Protein AF-A0A3M2FB01-F1 (afdb_monomer)

Radius of gyration: 30.8 Å; Cα contacts (8 Å, |Δi|>4): 191; chains: 1; bounding box: 62×29×85 Å

Foldseek 3Di:
DDLVVVLVVLVVVLVCVLVPVPDDDPPPQAEADLVNLVVCVVVVHQEDEHEQRHHYDPNNVVNNVVSNHYYHYDDRDDCPDPVVVVVSVVVSVVVVVVVVVVCVVLVVQLPEPDPPADQEAELVNQVVLLVGNQEGEHEVNHDYDPNNVVSSVVSVRYYHYDD

Structure (mmCIF, N/CA/C/O backbone):
data_AF-A0A3M2FB01-F1
#
_entry.id   AF-A0A3M2FB01-F1
#
loop_
_atom_site.group_PDB
_atom_site.id
_atom_site.type_symbol
_atom_site.label_atom_id
_atom_site.label_alt_id
_atom_site.label_comp_id
_atom_site.label_asym_id
_atom_site.label_entity_id
_atom_site.label_seq_id
_atom_site.pdbx_PDB_ins_code
_atom_site.Cartn_x
_atom_site.Cartn_y
_atom_site.Cartn_z
_atom_site.occupancy
_atom_site.B_iso_or_equiv
_atom_site.auth_seq_id
_atom_site.auth_comp_id
_atom_site.auth_asym_id
_atom_site.auth_atom_id
_atom_site.pdbx_PDB_model_num
ATOM 1 N N . MET A 1 1 ? 15.014 -7.768 -12.944 1.00 55.75 1 MET A N 1
ATOM 2 C CA . MET A 1 1 ? 14.226 -7.068 -11.906 1.00 55.75 1 MET A CA 1
ATOM 3 C C . MET A 1 1 ? 13.640 -8.146 -11.024 1.00 55.75 1 MET A C 1
ATOM 5 O O . MET A 1 1 ? 12.982 -9.023 -11.569 1.00 55.75 1 MET A O 1
ATOM 9 N N . ASP A 1 2 ? 13.983 -8.133 -9.742 1.00 74.56 2 ASP A N 1
ATOM 10 C CA . ASP A 1 2 ? 13.754 -9.247 -8.824 1.00 74.56 2 ASP A CA 1
ATOM 11 C C . ASP A 1 2 ? 12.336 -9.193 -8.232 1.00 74.56 2 ASP A C 1
ATOM 13 O O . ASP A 1 2 ? 11.944 -8.185 -7.639 1.00 74.56 2 ASP A O 1
ATOM 17 N N . LEU A 1 3 ? 11.543 -10.243 -8.451 1.00 63.25 3 LEU A N 1
ATOM 18 C CA . LEU A 1 3 ? 10.163 -10.335 -7.963 1.00 63.25 3 LEU A CA 1
ATOM 19 C C . LEU A 1 3 ? 10.116 -10.415 -6.432 1.00 63.25 3 LEU A C 1
ATOM 21 O O . LEU A 1 3 ? 9.154 -9.932 -5.830 1.00 63.25 3 LEU A O 1
ATOM 25 N N . GLU A 1 4 ? 11.175 -10.931 -5.800 1.00 68.75 4 GLU A N 1
ATOM 26 C CA . GLU A 1 4 ? 11.302 -10.938 -4.342 1.00 68.75 4 GLU A CA 1
ATOM 27 C C . GLU A 1 4 ? 11.428 -9.522 -3.776 1.00 68.75 4 GLU A C 1
ATOM 29 O O . GLU A 1 4 ? 10.843 -9.218 -2.737 1.00 68.75 4 GLU A O 1
ATOM 34 N N . LEU A 1 5 ? 12.113 -8.618 -4.486 1.00 69.38 5 LEU A N 1
ATOM 35 C CA . LEU A 1 5 ? 12.246 -7.223 -4.066 1.00 69.38 5 LEU A CA 1
ATOM 36 C C . LEU A 1 5 ? 10.893 -6.502 -4.091 1.00 69.38 5 LEU A C 1
ATOM 38 O O . LEU A 1 5 ? 10.568 -5.772 -3.161 1.00 69.38 5 LEU A O 1
ATOM 42 N N . ILE A 1 6 ? 10.084 -6.732 -5.129 1.00 68.00 6 ILE A N 1
ATOM 43 C CA . ILE A 1 6 ? 8.744 -6.134 -5.243 1.00 68.00 6 ILE A CA 1
ATOM 44 C C . ILE A 1 6 ? 7.841 -6.667 -4.138 1.00 68.00 6 ILE A C 1
ATOM 46 O O . ILE A 1 6 ? 7.179 -5.884 -3.462 1.00 68.00 6 ILE A O 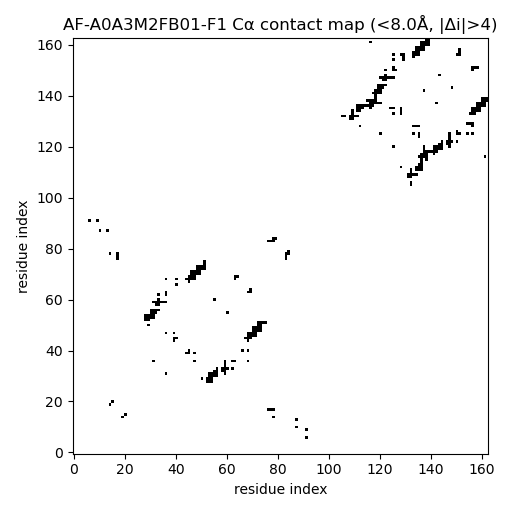1
ATOM 50 N N . ARG A 1 7 ? 7.851 -7.987 -3.920 1.00 69.06 7 ARG A N 1
ATOM 51 C CA . ARG A 1 7 ? 7.093 -8.617 -2.839 1.00 69.06 7 ARG A CA 1
ATOM 52 C C . ARG A 1 7 ? 7.484 -8.035 -1.487 1.00 69.06 7 ARG A C 1
ATOM 54 O O . ARG A 1 7 ? 6.607 -7.635 -0.734 1.00 69.06 7 ARG A O 1
ATOM 61 N N . ARG A 1 8 ? 8.782 -7.899 -1.218 1.00 72.12 8 ARG A N 1
ATOM 62 C CA . ARG A 1 8 ? 9.289 -7.323 0.030 1.00 72.12 8 ARG A CA 1
ATOM 63 C C . ARG A 1 8 ? 8.858 -5.869 0.219 1.00 72.12 8 ARG A C 1
ATOM 65 O O . ARG A 1 8 ? 8.462 -5.508 1.319 1.00 72.12 8 ARG A O 1
ATOM 72 N N . VAL A 1 9 ? 8.892 -5.051 -0.836 1.00 73.12 9 VAL A N 1
ATOM 73 C CA . VAL A 1 9 ? 8.442 -3.648 -0.781 1.00 73.12 9 VAL A CA 1
ATOM 74 C C . VAL A 1 9 ? 6.933 -3.559 -0.549 1.00 73.12 9 VAL A C 1
ATOM 76 O O . VAL A 1 9 ? 6.493 -2.747 0.258 1.00 73.12 9 VAL A O 1
ATOM 79 N N . VAL A 1 10 ? 6.136 -4.405 -1.206 1.00 72.56 10 VAL A N 1
ATOM 80 C CA . VAL A 1 10 ? 4.679 -4.449 -1.003 1.00 72.56 10 VAL A CA 1
ATOM 81 C C . VAL A 1 10 ? 4.342 -4.949 0.401 1.00 72.56 10 VAL A C 1
ATOM 83 O O . VAL A 1 10 ? 3.526 -4.334 1.076 1.00 72.56 10 VAL A O 1
ATOM 86 N N . GLU A 1 11 ? 4.993 -6.007 0.883 1.00 68.50 11 GLU A N 1
ATOM 87 C CA . GLU A 1 11 ? 4.820 -6.506 2.251 1.00 68.50 11 GLU A CA 1
ATOM 88 C C . GLU A 1 11 ? 5.242 -5.460 3.291 1.00 68.50 11 GLU A C 1
ATOM 90 O O . GLU A 1 11 ? 4.544 -5.278 4.288 1.00 68.50 11 GLU A O 1
ATOM 95 N N . GLU A 1 12 ? 6.339 -4.727 3.064 1.00 70.38 12 GLU A N 1
ATOM 96 C CA . GLU A 1 12 ? 6.740 -3.614 3.928 1.00 70.38 12 GLU A CA 1
ATOM 97 C C . GLU A 1 12 ? 5.735 -2.465 3.899 1.00 70.38 12 GLU A C 1
ATOM 99 O O . GLU A 1 12 ? 5.414 -1.936 4.961 1.00 70.38 12 GLU A O 1
ATOM 104 N N . GLU A 1 13 ? 5.207 -2.090 2.734 1.00 64.38 13 GLU A N 1
ATOM 105 C CA . GLU A 1 13 ? 4.223 -1.010 2.627 1.00 64.38 13 GLU A CA 1
ATOM 106 C C . GLU A 1 13 ? 2.851 -1.404 3.173 1.00 64.38 13 GLU A C 1
ATOM 108 O O . GLU A 1 13 ? 2.205 -0.600 3.838 1.00 64.38 13 GLU A O 1
ATOM 113 N N . VAL A 1 14 ? 2.423 -2.656 3.017 1.00 67.94 14 VAL A N 1
ATOM 114 C CA . VAL A 1 14 ? 1.215 -3.165 3.680 1.00 67.94 14 VAL A CA 1
ATOM 115 C C . VAL A 1 14 ? 1.442 -3.243 5.184 1.00 67.94 14 VAL A C 1
ATOM 117 O O . VAL A 1 14 ? 0.598 -2.792 5.956 1.00 67.94 14 VAL A O 1
ATOM 120 N N . ARG A 1 15 ? 2.603 -3.730 5.638 1.00 65.00 15 ARG A N 1
ATOM 121 C CA . ARG A 1 15 ? 2.950 -3.722 7.062 1.00 65.00 15 ARG A CA 1
ATOM 122 C C . ARG A 1 15 ? 2.970 -2.292 7.595 1.00 65.00 15 ARG A C 1
ATOM 124 O O . ARG A 1 15 ? 2.440 -2.075 8.679 1.00 65.00 15 ARG A O 1
ATOM 131 N N . ARG A 1 16 ? 3.482 -1.314 6.842 1.00 59.47 16 ARG A N 1
ATOM 132 C CA . ARG A 1 16 ? 3.387 0.121 7.155 1.00 59.47 16 ARG A CA 1
ATOM 133 C C . ARG A 1 16 ? 1.965 0.656 7.067 1.00 59.47 16 ARG A C 1
ATOM 135 O O . ARG A 1 16 ? 1.638 1.516 7.858 1.00 59.47 16 ARG A O 1
ATOM 142 N N . ALA A 1 17 ? 1.084 0.179 6.205 1.00 60.16 17 ALA A N 1
ATOM 143 C CA . ALA A 1 17 ? -0.306 0.631 6.185 1.00 60.16 17 ALA A CA 1
ATOM 144 C C . ALA A 1 17 ? -1.085 0.090 7.400 1.00 60.16 17 ALA A C 1
ATOM 146 O O . ALA A 1 17 ? -1.801 0.836 8.071 1.00 60.16 17 ALA A O 1
ATOM 147 N N . VAL A 1 18 ? -0.870 -1.186 7.735 1.00 60.81 18 VAL A N 1
ATOM 148 C CA . VAL A 1 18 ? -1.471 -1.883 8.883 1.00 60.81 18 VAL A CA 1
ATOM 149 C C . VAL A 1 18 ? -0.927 -1.338 10.211 1.00 60.81 18 VAL A C 1
ATOM 151 O O . VAL A 1 18 ? -1.694 -1.048 11.126 1.00 60.81 18 VAL A O 1
ATOM 154 N N . HIS A 1 19 ? 0.389 -1.129 10.323 1.00 54.81 19 HIS A N 1
ATOM 155 C CA . HIS A 1 19 ? 1.046 -0.667 11.558 1.00 54.81 19 HIS A CA 1
ATOM 156 C C . HIS A 1 19 ? 1.258 0.852 11.613 1.00 54.81 19 HIS A C 1
ATOM 158 O O . HIS A 1 19 ? 1.517 1.425 12.674 1.00 54.81 19 HIS A O 1
ATOM 164 N N . GLY A 1 20 ? 1.161 1.520 10.471 1.00 45.59 20 GLY A N 1
ATOM 165 C CA . GLY A 1 20 ? 1.562 2.904 10.244 1.00 45.59 20 GLY A CA 1
ATOM 166 C C . GLY A 1 20 ? 0.433 3.767 9.686 1.00 45.59 20 GLY A C 1
ATOM 167 O O . GLY A 1 20 ? 0.677 4.683 8.905 1.00 45.59 20 GLY A O 1
ATOM 168 N N . ARG A 1 21 ? -0.726 3.735 10.360 1.00 48.59 21 ARG A N 1
ATOM 169 C CA . ARG A 1 21 ? -1.387 5.005 10.751 1.00 48.59 21 ARG A CA 1
ATOM 170 C C . ARG A 1 21 ? -0.500 5.818 11.727 1.00 48.59 21 ARG A C 1
ATOM 172 O O . ARG A 1 21 ? -0.957 6.318 12.752 1.00 48.59 21 ARG A O 1
ATOM 179 N N . ARG A 1 22 ? 0.798 5.909 11.439 1.00 48.00 22 ARG A N 1
ATOM 180 C CA . ARG A 1 22 ? 1.859 6.585 12.180 1.00 48.00 22 ARG A CA 1
ATOM 181 C C . ARG A 1 22 ? 2.784 7.248 11.165 1.00 48.00 22 ARG A C 1
ATOM 183 O O . ARG A 1 22 ? 3.927 6.842 11.062 1.00 48.00 22 ARG A O 1
ATOM 190 N N . THR A 1 23 ? 2.281 8.245 10.442 1.00 47.31 23 THR A N 1
ATOM 191 C CA . THR A 1 23 ? 3.037 9.428 9.984 1.00 47.31 23 THR A CA 1
ATOM 192 C C . THR A 1 23 ? 2.140 10.291 9.097 1.00 47.31 23 THR A C 1
ATOM 194 O O . THR A 1 23 ? 1.532 9.814 8.149 1.00 47.31 23 THR A O 1
ATOM 197 N N . GLY A 1 24 ? 2.022 11.581 9.429 1.00 38.78 24 GLY A N 1
ATOM 198 C CA . GLY A 1 24 ? 1.528 12.610 8.501 1.00 38.78 24 GLY A CA 1
ATOM 199 C C . GLY A 1 24 ? 0.419 13.531 9.012 1.00 38.78 24 GLY A C 1
ATOM 200 O O . GLY A 1 24 ? 0.355 14.686 8.607 1.00 38.78 24 GLY A O 1
ATOM 201 N N . ARG A 1 25 ? -0.419 13.099 9.957 1.00 39.56 25 ARG A N 1
ATOM 202 C CA . ARG A 1 25 ? -1.330 13.995 10.689 1.00 39.56 25 ARG A CA 1
ATOM 203 C C . ARG A 1 25 ? -1.276 13.626 12.163 1.00 39.56 25 ARG A C 1
ATOM 205 O O . ARG A 1 25 ? -1.289 12.442 12.489 1.00 39.56 25 ARG A O 1
ATOM 212 N N . ARG A 1 26 ? -1.250 14.617 13.064 1.00 44.06 26 ARG A N 1
ATOM 213 C CA . ARG A 1 26 ? -1.682 14.438 14.462 1.00 44.06 26 ARG A CA 1
ATOM 214 C C . ARG A 1 26 ? -3.154 14.008 14.418 1.00 44.06 26 ARG A C 1
ATOM 216 O O . ARG A 1 26 ? -4.050 14.815 14.639 1.00 44.06 26 ARG A O 1
ATOM 223 N N . ILE A 1 27 ? -3.426 12.754 14.062 1.00 47.59 27 ILE A N 1
ATOM 224 C CA . ILE A 1 27 ? -4.727 12.144 14.283 1.00 47.59 27 ILE A CA 1
ATOM 225 C C . ILE A 1 27 ? -4.785 12.062 15.797 1.00 47.59 27 ILE A C 1
ATOM 227 O O . ILE A 1 27 ? -4.079 11.254 16.404 1.00 47.59 27 ILE A O 1
ATOM 231 N N . LYS A 1 28 ? -5.520 12.993 16.417 1.00 55.06 28 LYS A N 1
ATOM 232 C CA . LYS A 1 28 ? -5.844 12.907 17.838 1.00 55.06 28 LYS A CA 1
ATOM 233 C C . LYS A 1 28 ? -6.344 11.482 18.039 1.00 55.06 28 LYS A C 1
ATOM 235 O O . LYS A 1 28 ? -7.338 11.107 17.420 1.00 55.06 28 LYS A O 1
ATOM 240 N N . ARG A 1 29 ? -5.604 10.665 18.800 1.00 60.53 29 ARG A N 1
ATOM 241 C CA . ARG A 1 29 ? -6.088 9.336 19.178 1.00 60.53 29 ARG A CA 1
ATOM 242 C C . ARG A 1 29 ? -7.493 9.555 19.736 1.00 60.53 29 ARG A C 1
ATOM 244 O O . ARG A 1 29 ? -7.616 10.403 20.620 1.00 60.53 29 ARG A O 1
ATOM 251 N N . PRO A 1 30 ? -8.534 8.908 19.194 1.00 71.31 30 PRO A N 1
ATOM 252 C CA . PRO A 1 30 ? -9.875 9.092 19.719 1.00 71.31 30 PRO A CA 1
ATOM 253 C C . PRO A 1 30 ? -9.844 8.715 21.201 1.00 71.31 30 PRO A C 1
ATOM 255 O O . PRO A 1 30 ? -9.380 7.634 21.561 1.00 71.31 30 PRO A O 1
ATOM 258 N N . VAL A 1 31 ? -10.224 9.654 22.065 1.00 80.25 31 VAL A N 1
ATOM 259 C CA . VAL A 1 31 ? -10.235 9.448 23.514 1.00 80.25 31 VAL A CA 1
ATOM 260 C C . VAL A 1 31 ? -11.672 9.209 23.923 1.00 80.25 31 VAL A C 1
ATOM 262 O O . VAL A 1 31 ? -12.523 10.068 23.714 1.00 80.25 31 VAL A O 1
ATOM 265 N N . VAL A 1 32 ? -11.932 8.051 24.516 1.00 83.44 32 VAL A N 1
ATOM 266 C CA . VAL A 1 32 ? -13.224 7.741 25.119 1.00 83.44 32 VAL A CA 1
ATOM 267 C C . VAL A 1 32 ? -13.221 8.330 26.520 1.00 83.44 32 VAL A C 1
ATOM 269 O O . VAL A 1 32 ? -12.531 7.829 27.412 1.00 83.44 32 VAL A O 1
ATOM 272 N N . SER A 1 33 ? -13.943 9.438 26.679 1.00 85.75 33 SER A N 1
ATOM 273 C CA . SER A 1 33 ? -14.095 10.155 27.943 1.00 85.75 33 SER A CA 1
ATOM 274 C C . SER A 1 33 ? -15.327 9.685 28.718 1.00 85.75 33 SER A C 1
ATOM 276 O O . SER A 1 33 ? -16.202 8.989 28.203 1.00 85.75 33 SER A O 1
ATOM 278 N N . GLU A 1 34 ? -15.408 10.091 29.981 1.00 87.19 34 GLU A N 1
ATOM 279 C CA . GLU A 1 34 ? -16.556 9.818 30.842 1.00 87.19 34 GLU A CA 1
ATOM 280 C C . GLU A 1 34 ? -17.869 10.384 30.267 1.00 87.19 34 GLU A C 1
ATOM 282 O O . GLU A 1 34 ? -18.912 9.729 30.297 1.00 87.19 34 GLU A O 1
ATOM 287 N N . GLU A 1 35 ? -17.811 11.577 29.673 1.00 84.38 35 GLU A N 1
ATOM 288 C CA . GLU A 1 35 ? -18.964 12.225 29.043 1.00 84.38 35 GLU A CA 1
ATOM 289 C C . GLU A 1 35 ? -19.540 11.391 27.898 1.00 84.38 35 GLU A C 1
ATOM 291 O O . GLU A 1 35 ? -20.760 11.317 27.744 1.00 84.38 35 GLU A O 1
ATOM 296 N N . MET A 1 36 ? -18.685 10.703 27.134 1.00 82.44 36 MET A N 1
ATOM 297 C CA . MET A 1 36 ? -19.129 9.808 26.064 1.00 82.44 36 MET A CA 1
ATOM 298 C C . MET A 1 36 ? -19.903 8.605 26.612 1.00 82.44 36 MET A C 1
ATOM 300 O O . MET A 1 36 ? -20.893 8.191 26.010 1.00 82.44 36 MET A O 1
ATOM 304 N N . VAL A 1 37 ? -19.512 8.082 27.778 1.00 83.88 37 VAL A N 1
ATOM 305 C CA . VAL A 1 37 ? -20.233 6.992 28.457 1.00 83.88 37 VAL A CA 1
ATOM 306 C C . VAL A 1 37 ? -21.596 7.477 28.960 1.00 83.88 37 VAL A C 1
ATOM 308 O O . VAL A 1 37 ? -22.609 6.801 28.773 1.00 83.88 37 VAL A O 1
ATOM 311 N N . ASN A 1 38 ? -21.658 8.688 29.517 1.00 84.25 38 ASN A N 1
ATOM 312 C CA . ASN A 1 38 ? -22.919 9.302 29.939 1.00 84.25 38 ASN A CA 1
ATOM 313 C C . ASN A 1 38 ? -23.848 9.585 28.748 1.00 84.25 38 ASN A C 1
ATOM 315 O O . ASN A 1 38 ? -25.056 9.350 28.826 1.00 84.25 38 ASN A O 1
ATOM 319 N N . ALA A 1 39 ? -23.297 10.044 27.623 1.00 83.94 39 ALA A N 1
ATOM 320 C CA . ALA A 1 39 ? -24.046 10.240 26.387 1.00 83.94 39 ALA A CA 1
ATOM 321 C C . ALA A 1 39 ? -24.582 8.911 25.826 1.00 83.94 39 ALA A C 1
ATOM 323 O O . ALA A 1 39 ? -25.745 8.845 25.422 1.00 83.94 39 ALA A O 1
ATOM 324 N N . ALA A 1 40 ? -23.784 7.840 25.861 1.00 82.81 40 ALA A N 1
ATOM 325 C CA . ALA A 1 40 ? -24.216 6.499 25.469 1.00 82.81 40 ALA A CA 1
ATOM 326 C C . ALA A 1 40 ? -25.359 5.985 26.360 1.00 82.81 40 ALA A C 1
ATOM 328 O O . ALA A 1 40 ? -26.360 5.476 25.853 1.00 82.81 40 ALA A O 1
ATOM 329 N N . ARG A 1 41 ? -25.278 6.220 27.678 1.00 85.25 41 ARG A N 1
ATOM 330 C CA . ARG A 1 41 ? -26.353 5.882 28.620 1.00 85.25 41 ARG A CA 1
ATOM 331 C C . ARG A 1 41 ? -27.648 6.634 28.319 1.00 85.25 41 ARG A C 1
ATOM 333 O O . ARG A 1 41 ? -28.710 6.018 28.313 1.00 85.25 41 ARG A O 1
ATOM 340 N N . ARG A 1 42 ? -27.574 7.940 28.027 1.00 85.50 42 ARG A N 1
ATOM 341 C CA . ARG A 1 42 ? -28.745 8.745 27.615 1.00 85.50 42 ARG A CA 1
ATOM 342 C C . ARG A 1 42 ? -29.397 8.197 26.346 1.00 85.50 42 ARG A C 1
ATOM 344 O O . ARG A 1 42 ? -30.616 8.209 26.232 1.00 85.50 42 ARG A O 1
ATOM 351 N N . ARG A 1 43 ? -28.589 7.663 25.427 1.00 84.19 43 ARG A N 1
ATOM 352 C CA . ARG A 1 43 ? -29.042 6.995 24.197 1.00 84.19 43 ARG A CA 1
ATOM 353 C C . ARG A 1 43 ? -29.496 5.544 24.411 1.00 84.19 43 ARG A C 1
ATOM 355 O O . ARG A 1 43 ? -29.817 4.877 23.436 1.00 84.19 43 ARG A O 1
ATOM 362 N N . LYS A 1 44 ? -29.528 5.053 25.659 1.00 84.94 44 LYS A N 1
ATOM 363 C CA . LYS A 1 44 ? -29.839 3.659 26.027 1.00 84.94 44 LYS A CA 1
ATOM 364 C C . LYS A 1 44 ? -28.944 2.624 25.325 1.00 84.94 44 LYS A C 1
ATOM 366 O O . LYS A 1 44 ? -29.345 1.477 25.152 1.00 84.94 44 LYS A O 1
ATOM 371 N N . ALA A 1 45 ? -27.728 3.010 24.943 1.00 81.31 45 ALA A N 1
ATOM 372 C CA . ALA A 1 45 ? -26.765 2.092 24.354 1.00 81.31 45 ALA A CA 1
ATOM 373 C C . ALA A 1 45 ? -26.123 1.232 25.453 1.00 81.31 45 ALA A C 1
ATOM 375 O O . ALA A 1 45 ? -25.579 1.758 26.425 1.00 81.31 45 ALA A O 1
ATOM 376 N N . ALA A 1 46 ? -26.180 -0.089 25.287 1.00 80.69 46 ALA A N 1
ATOM 377 C CA . ALA A 1 46 ? -25.493 -1.048 26.157 1.00 80.69 46 ALA A CA 1
ATOM 378 C C . ALA A 1 46 ? -24.033 -1.289 25.728 1.00 80.69 46 ALA A C 1
ATOM 380 O O . ALA A 1 46 ? -23.217 -1.758 26.522 1.00 80.69 46 ALA A O 1
ATOM 381 N N . VAL A 1 47 ? -23.699 -0.955 24.477 1.00 85.12 47 VAL A N 1
ATOM 382 C CA . VAL A 1 47 ? -22.378 -1.161 23.878 1.00 85.12 47 VAL A CA 1
ATOM 383 C C . VAL A 1 47 ? -21.914 0.129 23.213 1.00 85.12 47 VAL A C 1
ATOM 385 O O . VAL A 1 47 ? -22.675 0.764 22.485 1.00 85.12 47 VAL A O 1
ATOM 388 N N . ILE A 1 48 ? -20.665 0.514 23.470 1.00 81.62 48 ILE A N 1
ATOM 389 C CA . ILE A 1 48 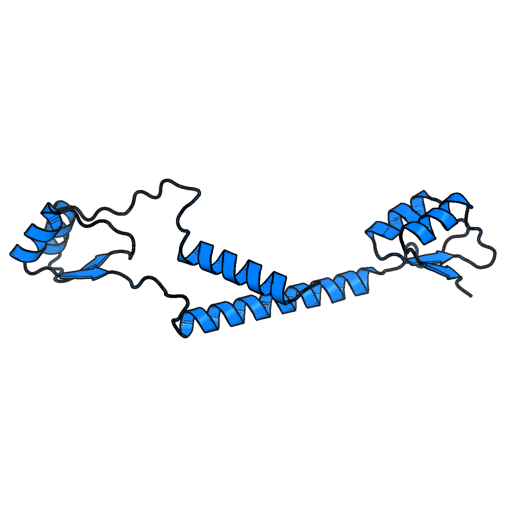? -19.982 1.605 22.772 1.00 81.62 48 ILE A CA 1
ATOM 390 C C . ILE A 1 48 ? -18.963 0.974 21.828 1.00 81.62 48 ILE A C 1
ATOM 392 O O . ILE A 1 48 ? -18.026 0.309 22.278 1.00 81.62 48 ILE A O 1
ATOM 396 N N . GLU A 1 49 ? -19.159 1.185 20.530 1.00 81.12 49 GLU A N 1
ATOM 397 C CA . GLU A 1 49 ? -18.210 0.788 19.493 1.00 81.12 49 GLU A CA 1
ATOM 398 C C . GLU A 1 49 ? -17.079 1.809 19.407 1.00 81.12 49 GLU A C 1
ATOM 400 O O . GLU A 1 49 ? -17.301 3.023 19.396 1.00 81.12 49 GLU A O 1
ATOM 405 N N . ILE A 1 50 ? -15.848 1.311 19.439 1.00 82.44 50 ILE A N 1
ATOM 406 C CA . ILE A 1 50 ? -14.647 2.118 19.585 1.00 82.44 50 ILE A CA 1
ATOM 407 C C . ILE A 1 50 ? -13.642 1.687 18.514 1.00 82.44 50 ILE A C 1
ATOM 409 O O . ILE A 1 50 ? -13.406 0.489 18.351 1.00 82.44 50 ILE A O 1
ATOM 413 N N . PRO A 1 51 ? -12.989 2.630 17.817 1.00 74.88 51 PRO A N 1
ATOM 414 C CA . PRO A 1 51 ? -11.959 2.273 16.857 1.00 74.88 51 PRO A CA 1
ATOM 415 C C . PRO A 1 51 ? -10.771 1.613 17.564 1.00 74.88 51 PRO A C 1
ATOM 417 O O . PRO A 1 51 ? -10.420 1.963 18.694 1.00 74.88 51 PRO A O 1
ATOM 420 N N . ALA A 1 52 ? -10.104 0.697 16.867 1.00 70.38 52 ALA A N 1
ATOM 421 C CA . ALA A 1 52 ? -9.054 -0.161 17.421 1.00 70.38 52 ALA A CA 1
ATOM 422 C C . ALA A 1 52 ? -7.887 0.586 18.109 1.00 70.38 52 ALA A C 1
ATOM 424 O O . ALA A 1 52 ? -7.150 0.030 18.919 1.00 70.38 52 ALA A O 1
ATOM 425 N N . ASN A 1 53 ? -7.693 1.865 17.780 1.00 74.31 53 ASN A N 1
ATOM 426 C CA . ASN A 1 53 ? -6.616 2.715 18.283 1.00 74.31 53 ASN A CA 1
ATOM 427 C C . ASN A 1 53 ? -7.053 3.738 19.351 1.00 74.31 53 ASN A C 1
ATOM 429 O O . ASN A 1 53 ? -6.268 4.641 19.670 1.00 74.31 53 ASN A O 1
ATOM 433 N N . ALA A 1 54 ? -8.282 3.654 19.864 1.00 79.25 54 ALA A N 1
ATOM 434 C CA . ALA A 1 54 ? -8.781 4.612 20.842 1.00 79.25 54 ALA A CA 1
ATOM 435 C C . ALA A 1 54 ? -8.192 4.398 22.240 1.00 79.25 54 ALA A C 1
ATOM 437 O O . ALA A 1 54 ? -7.942 3.275 22.677 1.00 79.25 54 ALA A O 1
ATOM 438 N N . LEU A 1 55 ? -8.036 5.497 22.976 1.00 80.81 55 LEU A N 1
ATOM 439 C CA . LEU A 1 55 ? -7.643 5.468 24.379 1.00 80.81 55 LEU A CA 1
ATOM 440 C C . LEU A 1 55 ? -8.883 5.597 25.261 1.00 80.81 55 LEU A C 1
ATOM 442 O O . LEU A 1 55 ? -9.615 6.577 25.167 1.00 80.81 55 LEU A O 1
ATOM 446 N N . ILE A 1 56 ? -9.101 4.624 26.140 1.00 85.06 56 ILE A N 1
ATOM 447 C CA . ILE A 1 56 ? -10.176 4.673 27.135 1.00 85.06 56 ILE A CA 1
ATOM 448 C C . ILE A 1 56 ? -9.602 5.288 28.409 1.00 85.06 56 ILE A C 1
ATOM 450 O O . ILE A 1 56 ? -8.641 4.751 28.963 1.00 85.06 56 ILE A O 1
ATOM 454 N N . THR A 1 57 ? -10.158 6.411 28.871 1.00 87.31 57 THR A N 1
ATOM 455 C CA . THR A 1 57 ? -9.689 7.025 30.121 1.00 87.31 57 THR A CA 1
ATOM 456 C C . THR A 1 57 ? -10.084 6.170 31.335 1.00 87.31 57 THR A C 1
ATOM 458 O O . THR A 1 57 ? -11.101 5.470 31.289 1.00 87.31 57 THR A O 1
ATOM 461 N N . PRO A 1 58 ? -9.330 6.226 32.452 1.00 87.94 58 PRO A N 1
ATOM 462 C CA . PRO A 1 58 ? -9.695 5.510 33.677 1.00 87.94 58 PRO A CA 1
ATOM 463 C C . PRO A 1 58 ? -11.109 5.856 34.172 1.00 87.94 58 PRO A C 1
ATOM 465 O O . PRO A 1 58 ? -11.884 4.959 34.491 1.00 87.94 58 PRO A O 1
ATOM 468 N N . ALA A 1 59 ? -11.483 7.140 34.129 1.00 84.75 59 ALA A N 1
ATOM 469 C CA . ALA A 1 59 ? -12.817 7.608 34.513 1.00 84.75 59 ALA A CA 1
ATOM 470 C C . ALA A 1 59 ? -13.934 7.014 33.633 1.00 84.75 59 ALA A C 1
ATOM 472 O O . ALA A 1 59 ? -14.967 6.580 34.144 1.00 84.75 59 ALA A O 1
ATOM 473 N N . ALA A 1 60 ? -13.716 6.926 32.315 1.00 86.31 60 ALA A N 1
ATOM 474 C CA . ALA A 1 60 ? -14.664 6.289 31.404 1.00 86.31 60 ALA A CA 1
ATOM 475 C C . ALA A 1 60 ? -14.825 4.790 31.699 1.00 86.31 60 ALA A C 1
ATOM 477 O O . ALA A 1 60 ? -15.938 4.269 31.650 1.00 86.31 60 ALA A O 1
ATOM 478 N N . ARG A 1 61 ? -13.727 4.100 32.036 1.00 86.62 61 ARG A N 1
ATOM 479 C CA . ARG A 1 61 ? -13.737 2.668 32.365 1.00 86.62 61 ARG A CA 1
ATOM 480 C C . ARG A 1 61 ? -14.529 2.377 33.639 1.00 86.62 61 ARG A C 1
ATOM 482 O O . ARG A 1 61 ? -15.387 1.497 33.621 1.00 86.62 61 ARG A O 1
ATOM 489 N N . GLU A 1 62 ? -14.276 3.130 34.704 1.00 87.19 62 GLU A N 1
ATOM 490 C CA . GLU A 1 62 ? -15.008 3.000 35.969 1.00 87.19 62 GLU A CA 1
ATOM 491 C C . GLU A 1 62 ? -16.500 3.292 35.776 1.00 87.19 62 GLU A C 1
ATOM 493 O O . GLU A 1 62 ? -17.354 2.504 36.179 1.00 87.19 62 GLU A O 1
ATOM 498 N N . ARG A 1 63 ? -16.842 4.373 35.061 1.00 85.62 63 ARG A N 1
ATOM 499 C CA . ARG A 1 63 ? -18.246 4.732 34.822 1.00 85.62 63 ARG A CA 1
ATOM 500 C C . A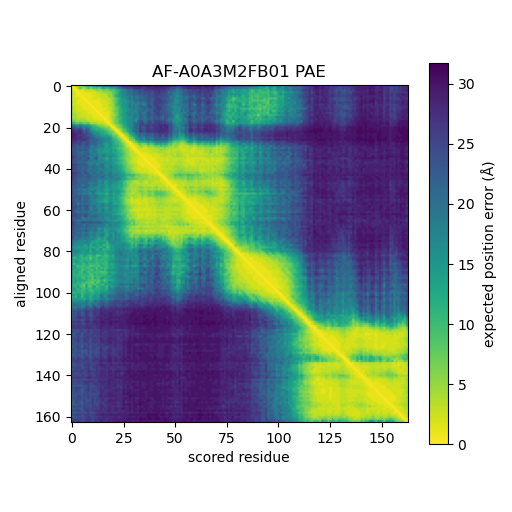RG A 1 63 ? -18.981 3.706 33.960 1.00 85.62 63 ARG A C 1
ATOM 502 O O . ARG A 1 63 ? -20.132 3.386 34.251 1.00 85.62 63 ARG A O 1
ATOM 509 N N . ALA A 1 64 ? -18.334 3.166 32.931 1.00 86.94 64 ALA A N 1
ATOM 510 C CA . ALA A 1 64 ? -18.917 2.117 32.099 1.00 86.94 64 ALA A CA 1
ATOM 511 C C . ALA A 1 64 ? -19.209 0.848 32.914 1.00 86.94 64 ALA A C 1
ATOM 513 O O . ALA A 1 64 ? -20.291 0.278 32.776 1.00 86.94 64 ALA A O 1
ATOM 514 N N . LYS A 1 65 ? -18.308 0.474 33.836 1.00 88.69 65 LYS A N 1
ATOM 515 C CA . LYS A 1 65 ? -18.506 -0.643 34.769 1.00 88.69 65 LYS A CA 1
ATOM 516 C C . LYS A 1 65 ? -19.718 -0.419 35.678 1.00 88.69 65 LYS A C 1
ATOM 518 O O . LYS A 1 65 ? -20.560 -1.304 35.781 1.00 88.69 65 LYS A O 1
ATOM 523 N N . THR A 1 66 ? -19.852 0.769 36.271 1.00 88.69 66 THR A N 1
ATOM 524 C CA . THR A 1 66 ? -21.002 1.122 37.127 1.00 88.69 66 THR A CA 1
ATOM 525 C C . THR A 1 66 ? -22.328 1.124 36.364 1.00 88.69 66 THR A C 1
ATOM 527 O O . THR A 1 66 ? -23.362 0.760 36.914 1.00 88.69 66 THR A O 1
ATOM 530 N N . LEU A 1 67 ? -22.314 1.534 35.094 1.00 85.62 67 LEU A N 1
ATOM 531 C CA . LEU A 1 67 ? -23.515 1.648 34.260 1.00 85.62 67 LEU A CA 1
ATOM 532 C C . LEU A 1 67 ? -23.843 0.374 33.461 1.00 85.62 67 LEU A C 1
ATOM 534 O O . LEU A 1 67 ? -24.845 0.365 32.742 1.00 85.62 67 LEU A O 1
ATOM 538 N N . GLY A 1 68 ? -23.022 -0.677 33.572 1.00 85.56 68 GLY A N 1
ATOM 539 C CA . GLY A 1 68 ? -23.183 -1.929 32.828 1.00 85.56 68 GLY A CA 1
ATOM 540 C C . GLY A 1 68 ? -22.981 -1.783 31.315 1.00 85.56 68 GLY A C 1
ATOM 541 O O . GLY A 1 68 ? -23.577 -2.529 30.543 1.00 85.56 68 GLY A O 1
ATOM 542 N N . ILE A 1 69 ? -22.187 -0.802 30.879 1.00 86.56 69 ILE A N 1
ATOM 543 C CA . ILE A 1 69 ? -21.923 -0.521 29.462 1.00 86.56 69 ILE A CA 1
ATOM 544 C C . ILE A 1 69 ? -20.622 -1.207 29.051 1.00 86.56 69 ILE A C 1
ATOM 546 O O . ILE A 1 69 ? -19.591 -1.050 29.704 1.00 86.56 69 ILE A O 1
ATOM 550 N N . SER A 1 70 ? -20.661 -1.949 27.946 1.00 84.69 70 SER A N 1
ATOM 551 C CA . SER A 1 70 ? -19.498 -2.657 27.405 1.00 84.69 70 SER A CA 1
ATOM 552 C C . SER A 1 70 ? -18.837 -1.885 26.262 1.00 84.69 70 SER A C 1
ATOM 554 O O . SER A 1 70 ? -19.488 -1.157 25.515 1.00 84.69 70 SER A O 1
ATOM 556 N N . PHE A 1 71 ? -17.530 -2.070 26.099 1.00 84.44 71 PHE A N 1
ATOM 557 C CA . PHE A 1 71 ? -16.745 -1.488 25.014 1.00 84.44 71 PHE A CA 1
ATOM 558 C C . PHE A 1 71 ? -16.458 -2.555 23.957 1.00 84.44 71 PHE A C 1
ATOM 560 O O . PHE A 1 71 ? -15.820 -3.559 24.268 1.00 84.44 71 PHE A O 1
ATOM 567 N N . ARG A 1 72 ? -16.895 -2.341 22.712 1.00 81.94 72 ARG A N 1
ATOM 568 C CA . ARG A 1 72 ? -16.538 -3.197 21.574 1.00 81.94 72 A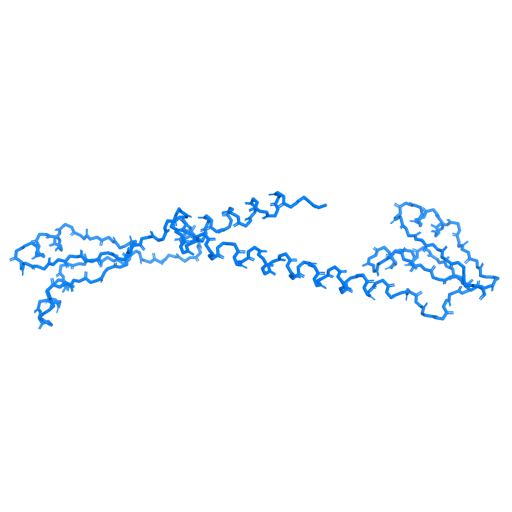RG A CA 1
ATOM 569 C C . ARG A 1 72 ? -15.502 -2.462 20.734 1.00 81.94 72 ARG A C 1
ATOM 571 O O . ARG A 1 72 ? -15.816 -1.444 20.128 1.00 81.94 72 ARG A O 1
ATOM 578 N N . GLN A 1 73 ? -14.265 -2.949 20.741 1.00 78.88 73 GLN A N 1
ATOM 579 C CA . GLN A 1 73 ? -13.219 -2.399 19.883 1.00 78.88 73 GLN A CA 1
ATOM 580 C C . GLN A 1 73 ? -13.270 -3.067 18.514 1.00 78.88 73 GLN A C 1
ATOM 582 O O . GLN A 1 73 ? -13.387 -4.290 18.435 1.00 78.88 73 GLN A O 1
ATOM 587 N N . GLU A 1 74 ? -13.173 -2.269 17.453 1.00 74.50 74 GLU A N 1
ATOM 588 C CA . GLU A 1 74 ? -12.924 -2.798 16.115 1.00 74.50 74 GLU A CA 1
ATOM 589 C C . GLU A 1 74 ? -11.635 -3.637 16.136 1.00 74.50 74 GLU A C 1
ATOM 591 O O . GLU A 1 74 ? -10.638 -3.209 16.732 1.00 74.50 74 GLU A O 1
ATOM 596 N N . PRO A 1 75 ? -11.626 -4.828 15.519 1.00 64.69 75 PRO A N 1
ATOM 597 C CA . PRO A 1 75 ? -10.410 -5.615 15.407 1.00 64.69 75 PRO A CA 1
ATOM 598 C C . PRO A 1 75 ? -9.383 -4.856 14.557 1.00 64.69 75 PRO A C 1
ATOM 600 O O . PRO A 1 75 ? -9.700 -4.322 13.495 1.00 64.69 75 PRO A O 1
ATOM 603 N N . VAL A 1 76 ? -8.131 -4.802 15.024 1.00 64.25 76 VAL A N 1
ATOM 604 C CA . VAL A 1 76 ? -7.017 -4.416 14.149 1.00 64.25 76 VAL A CA 1
ATOM 605 C C . VAL A 1 76 ? -6.836 -5.567 13.160 1.00 64.25 76 VAL A C 1
ATOM 607 O O . VAL A 1 76 ? -6.572 -6.674 13.637 1.00 64.25 76 VAL A O 1
ATOM 610 N N . PRO A 1 77 ? -6.948 -5.343 11.839 1.00 60.62 77 PRO A N 1
ATOM 611 C CA . PRO A 1 77 ? -6.690 -6.396 10.867 1.00 60.62 77 PRO A CA 1
ATOM 612 C C . PRO A 1 77 ? -5.253 -6.879 11.051 1.00 60.62 77 PRO A C 1
ATOM 614 O O . PRO A 1 77 ? -4.303 -6.088 10.996 1.00 60.62 77 PRO A O 1
ATOM 617 N N . ARG A 1 78 ? -5.088 -8.169 11.338 1.00 62.16 78 ARG A N 1
ATOM 618 C CA . ARG A 1 78 ? -3.780 -8.806 11.432 1.00 62.16 78 ARG A CA 1
ATOM 619 C C . ARG A 1 78 ? -3.406 -9.303 10.047 1.00 62.16 78 ARG A C 1
ATOM 621 O O . ARG A 1 78 ? -4.241 -9.754 9.271 1.00 62.16 78 ARG A O 1
ATOM 628 N N . ILE A 1 79 ? -2.116 -9.232 9.740 1.00 60.47 79 ILE A N 1
ATOM 629 C CA . ILE A 1 79 ? -1.576 -9.705 8.455 1.00 60.47 79 ILE A CA 1
ATOM 630 C C . ILE A 1 79 ? -1.814 -11.219 8.279 1.00 60.47 79 ILE A C 1
ATOM 632 O O . ILE A 1 79 ? -1.867 -11.711 7.160 1.00 60.47 79 ILE A O 1
ATOM 636 N N . GLU A 1 80 ? -1.988 -11.941 9.386 1.00 63.91 80 GLU A N 1
ATOM 637 C CA . GLU A 1 80 ? -2.253 -13.383 9.434 1.00 63.91 80 GLU A CA 1
ATOM 638 C C . GLU A 1 80 ? -3.719 -13.751 9.148 1.00 63.91 80 GLU A C 1
ATOM 640 O O . GLU A 1 80 ? -4.012 -14.927 8.932 1.00 63.91 80 GLU A O 1
ATOM 645 N N . ASP A 1 81 ? -4.635 -12.777 9.131 1.00 71.44 81 ASP A N 1
ATOM 646 C CA . ASP A 1 81 ? -6.047 -13.026 8.845 1.00 71.44 81 ASP A CA 1
ATOM 647 C C . ASP A 1 81 ? -6.220 -13.393 7.359 1.00 71.44 81 ASP A C 1
ATOM 649 O O . ASP A 1 81 ? -5.642 -12.750 6.478 1.00 71.44 81 ASP A O 1
ATOM 653 N N . ALA A 1 82 ? -7.027 -14.421 7.070 1.00 71.38 82 ALA A N 1
ATOM 654 C CA . ALA A 1 82 ? -7.228 -14.936 5.710 1.00 71.38 82 ALA A CA 1
ATOM 655 C C . ALA A 1 82 ? -7.696 -13.847 4.726 1.00 71.38 82 ALA A C 1
ATOM 657 O O . ALA A 1 82 ? -7.143 -13.730 3.637 1.00 71.38 82 ALA A O 1
ATOM 658 N N . GLU A 1 83 ? -8.623 -12.983 5.151 1.00 70.81 83 GLU A N 1
ATOM 659 C CA . GLU A 1 83 ? -9.102 -11.843 4.355 1.00 70.81 83 GLU A CA 1
ATOM 660 C C . GLU A 1 83 ? -7.985 -10.831 4.041 1.00 70.81 83 GLU A C 1
ATOM 662 O O . GLU A 1 83 ? -7.889 -10.316 2.926 1.00 70.81 83 GLU A O 1
ATOM 667 N N . THR A 1 84 ? -7.093 -10.558 5.002 1.00 66.56 84 THR A N 1
ATOM 668 C CA . THR A 1 84 ? -5.946 -9.661 4.791 1.00 66.56 84 THR A CA 1
ATOM 669 C C . THR A 1 84 ? -4.954 -10.274 3.807 1.00 66.56 84 THR A C 1
ATOM 671 O O . THR A 1 84 ? -4.392 -9.565 2.970 1.00 66.56 84 THR A O 1
ATOM 674 N N . ARG A 1 85 ? -4.747 -11.594 3.875 1.00 66.81 85 ARG A N 1
ATOM 675 C CA . ARG A 1 85 ? -3.883 -12.324 2.945 1.00 66.81 85 ARG A CA 1
ATOM 676 C C . ARG A 1 85 ? -4.441 -12.316 1.522 1.00 66.81 85 ARG A C 1
ATOM 678 O O . ARG A 1 85 ? -3.690 -12.020 0.597 1.00 66.81 85 ARG A O 1
ATOM 685 N N . GLU A 1 86 ? -5.736 -12.561 1.353 1.00 74.12 86 GLU A N 1
ATOM 686 C CA . GLU A 1 86 ? -6.411 -12.467 0.052 1.00 74.12 86 GLU A CA 1
ATOM 687 C C . GLU A 1 86 ? -6.294 -11.060 -0.542 1.00 74.12 86 GLU A C 1
ATOM 689 O O . GLU A 1 86 ? -5.978 -10.905 -1.722 1.00 74.12 86 GLU A O 1
ATOM 694 N N . LEU A 1 87 ? -6.458 -10.020 0.282 1.00 73.69 87 LEU A N 1
ATOM 695 C CA . LEU A 1 87 ? -6.273 -8.638 -0.153 1.00 73.69 87 LEU A CA 1
ATOM 696 C C . LEU A 1 87 ? -4.834 -8.371 -0.622 1.00 73.69 87 LEU A C 1
ATOM 698 O O . LEU A 1 87 ? -4.633 -7.716 -1.646 1.00 73.69 87 LEU A O 1
ATOM 702 N N . ILE A 1 88 ? -3.831 -8.880 0.101 1.00 72.12 88 ILE A N 1
ATOM 703 C CA . ILE A 1 88 ? -2.415 -8.762 -0.283 1.00 72.12 88 ILE A CA 1
ATOM 704 C C . ILE A 1 88 ? -2.161 -9.458 -1.623 1.00 72.12 88 ILE A C 1
ATOM 706 O O . ILE A 1 88 ? -1.525 -8.874 -2.502 1.00 72.12 88 ILE A O 1
ATOM 710 N N . GLU A 1 89 ? -2.666 -10.679 -1.796 1.00 73.56 89 GLU A N 1
ATOM 711 C CA . GLU A 1 89 ? -2.515 -11.447 -3.034 1.00 73.56 89 GLU A CA 1
ATOM 712 C C . GLU A 1 89 ? -3.203 -10.745 -4.217 1.00 73.56 89 GLU A C 1
ATOM 714 O O . GLU A 1 89 ? -2.603 -10.617 -5.287 1.00 73.56 89 GLU A O 1
ATOM 719 N N . ALA A 1 90 ? -4.397 -1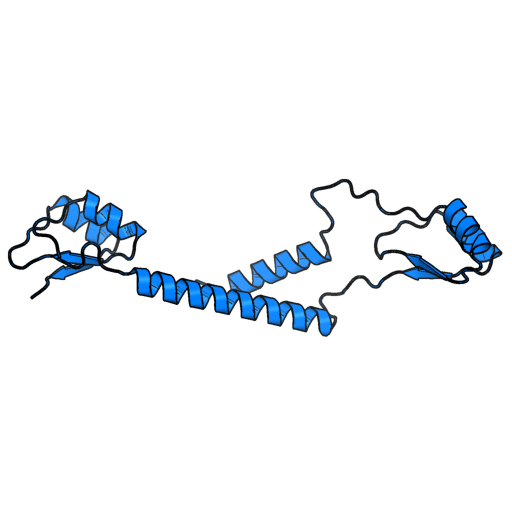0.182 -4.011 1.00 73.56 90 ALA A N 1
ATOM 720 C CA . ALA A 1 90 ? -5.114 -9.406 -5.020 1.00 73.56 90 ALA A CA 1
ATOM 721 C C . ALA A 1 90 ? -4.363 -8.125 -5.426 1.00 73.56 90 ALA A C 1
ATOM 723 O O . ALA A 1 90 ? -4.233 -7.825 -6.617 1.00 73.56 90 ALA A O 1
ATOM 724 N N . VAL A 1 91 ? -3.818 -7.378 -4.458 1.00 75.00 91 VAL A N 1
ATOM 725 C CA . VAL A 1 91 ? -2.996 -6.187 -4.737 1.00 75.00 91 VAL A CA 1
ATOM 726 C C . VAL A 1 91 ? -1.732 -6.575 -5.499 1.00 75.00 91 VAL A C 1
ATOM 728 O O . VAL A 1 91 ? -1.368 -5.907 -6.467 1.00 75.00 91 VAL A O 1
ATOM 731 N N . PHE A 1 92 ? -1.071 -7.664 -5.103 1.00 72.31 92 PHE A N 1
ATOM 732 C CA . PHE A 1 92 ? 0.134 -8.127 -5.779 1.00 72.31 92 PHE A CA 1
ATOM 733 C C . PHE A 1 92 ? -0.153 -8.530 -7.228 1.00 72.31 92 PHE A C 1
ATOM 735 O O . PHE A 1 92 ? 0.568 -8.100 -8.130 1.00 72.31 92 PHE A O 1
ATOM 742 N N . ALA A 1 93 ? -1.234 -9.276 -7.470 1.00 70.88 93 ALA A N 1
ATOM 743 C CA . ALA A 1 93 ? -1.672 -9.637 -8.815 1.00 70.88 93 ALA A CA 1
ATOM 744 C C . ALA A 1 93 ? -1.929 -8.393 -9.682 1.00 70.88 93 ALA A C 1
ATOM 746 O O . ALA A 1 93 ? -1.403 -8.305 -10.791 1.00 70.88 93 ALA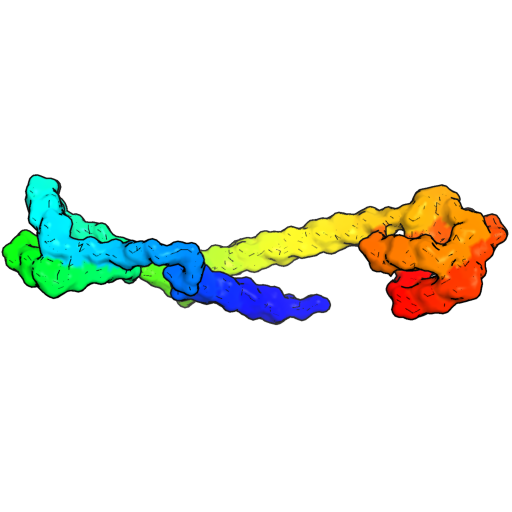 A O 1
ATOM 747 N N . ALA A 1 94 ? -2.636 -7.388 -9.153 1.00 70.12 94 ALA A N 1
ATOM 748 C CA . ALA A 1 94 ? -2.901 -6.139 -9.867 1.00 70.12 94 ALA A CA 1
ATOM 749 C C . ALA A 1 94 ? -1.617 -5.348 -10.188 1.00 70.12 94 ALA A C 1
ATOM 751 O O . ALA A 1 94 ? -1.481 -4.792 -11.279 1.00 70.12 94 ALA A O 1
ATOM 752 N N . VAL A 1 95 ? -0.648 -5.313 -9.265 1.00 70.31 95 VAL A N 1
ATOM 753 C CA . VAL A 1 95 ? 0.654 -4.660 -9.484 1.00 70.31 95 VAL A CA 1
ATOM 754 C C . VAL A 1 95 ? 1.471 -5.402 -10.541 1.00 70.31 95 VAL A C 1
ATOM 756 O O . VAL A 1 95 ? 2.045 -4.764 -11.424 1.00 70.31 95 VAL A O 1
ATOM 759 N N . VAL A 1 96 ? 1.519 -6.735 -10.489 1.00 72.25 96 VAL A N 1
ATOM 760 C CA . VAL A 1 96 ? 2.211 -7.555 -11.495 1.00 72.25 96 VAL A CA 1
ATOM 761 C C . VAL A 1 96 ? 1.582 -7.362 -12.872 1.00 72.25 96 VAL A C 1
ATOM 763 O O . VAL A 1 96 ? 2.310 -7.168 -13.846 1.00 72.25 96 VAL A O 1
ATOM 766 N N . GLU A 1 97 ? 0.253 -7.351 -12.956 1.00 69.31 97 GLU A N 1
ATOM 767 C CA . GLU A 1 97 ? -0.470 -7.128 -14.205 1.00 69.31 97 GLU A CA 1
ATOM 768 C C . GLU A 1 97 ? -0.209 -5.723 -14.766 1.00 69.31 97 GLU A C 1
ATOM 770 O O . GLU A 1 97 ? 0.096 -5.580 -15.947 1.00 69.31 97 GLU A O 1
ATOM 775 N N . GLU A 1 98 ? -0.234 -4.679 -13.932 1.00 68.69 98 GLU A N 1
ATOM 776 C CA . GLU A 1 98 ? 0.081 -3.314 -14.368 1.00 68.69 98 GLU A CA 1
ATOM 777 C C . GLU A 1 98 ? 1.544 -3.173 -14.812 1.00 68.69 98 GLU A C 1
ATOM 779 O O . GLU A 1 98 ? 1.828 -2.499 -15.803 1.00 68.69 98 GLU A O 1
ATOM 784 N N . ILE A 1 99 ? 2.487 -3.845 -14.142 1.00 68.06 99 ILE A N 1
ATOM 785 C CA . ILE A 1 99 ? 3.886 -3.916 -14.591 1.00 68.06 99 ILE A CA 1
ATOM 786 C C . ILE A 1 99 ? 3.980 -4.650 -15.935 1.00 68.06 99 ILE A C 1
ATOM 788 O O . ILE A 1 99 ? 4.717 -4.200 -16.816 1.00 68.06 99 ILE A O 1
ATOM 792 N N . GLY A 1 100 ? 3.233 -5.74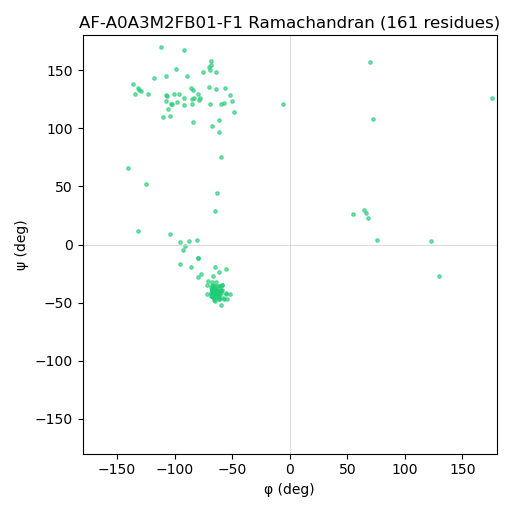2 -16.116 1.00 64.50 100 GLY A N 1
ATOM 793 C CA . GLY A 1 100 ? 3.122 -6.481 -17.375 1.00 64.50 100 GLY A CA 1
ATOM 794 C C . GLY A 1 100 ? 2.586 -5.605 -18.506 1.00 64.50 100 GLY A C 1
ATOM 795 O O . GLY A 1 100 ? 3.259 -5.434 -19.520 1.00 64.50 100 GLY A O 1
ATOM 796 N N . ARG A 1 101 ? 1.452 -4.931 -18.291 1.00 67.62 101 ARG A N 1
ATOM 797 C CA . ARG A 1 101 ? 0.864 -3.965 -19.232 1.00 67.62 101 ARG A CA 1
ATOM 798 C C . ARG A 1 101 ? 1.803 -2.802 -19.528 1.00 67.62 101 ARG A C 1
ATOM 800 O O . ARG A 1 101 ? 1.904 -2.372 -20.675 1.00 67.62 101 ARG A O 1
ATOM 807 N N . ARG A 1 102 ? 2.530 -2.287 -18.529 1.00 58.50 102 ARG A N 1
ATOM 808 C CA . ARG A 1 102 ? 3.575 -1.274 -18.746 1.00 58.50 102 ARG A CA 1
ATOM 809 C C . ARG A 1 102 ? 4.716 -1.809 -19.593 1.00 58.50 102 ARG A C 1
ATOM 811 O O . ARG A 1 102 ? 5.183 -1.057 -20.434 1.00 58.50 102 ARG A O 1
ATOM 818 N N . ARG A 1 103 ? 5.142 -3.062 -19.407 1.00 58.09 103 ARG A N 1
ATOM 819 C CA . ARG A 1 103 ? 6.159 -3.716 -20.246 1.00 58.09 103 ARG A CA 1
ATOM 820 C C . ARG A 1 103 ? 5.676 -3.964 -21.664 1.00 58.09 103 ARG A C 1
ATOM 822 O O . ARG A 1 103 ? 6.447 -3.776 -22.590 1.00 58.09 103 ARG A O 1
ATOM 829 N N . GLU A 1 104 ? 4.419 -4.335 -21.857 1.00 58.69 104 GLU A N 1
ATOM 830 C CA . GLU A 1 104 ? 3.830 -4.439 -23.193 1.00 58.69 104 GLU A CA 1
ATOM 831 C C . GLU A 1 104 ? 3.701 -3.067 -23.851 1.00 58.69 104 GLU A C 1
ATOM 833 O O . GLU A 1 104 ? 3.965 -2.922 -25.042 1.00 58.69 104 GLU A O 1
ATOM 838 N N . ARG A 1 105 ? 3.357 -2.028 -23.082 1.00 53.62 105 ARG A N 1
ATOM 839 C CA . ARG A 1 105 ? 3.347 -0.643 -23.563 1.00 53.62 105 ARG A CA 1
ATOM 840 C C . ARG A 1 105 ? 4.752 -0.148 -23.881 1.00 53.62 105 ARG A C 1
ATOM 842 O O . ARG A 1 105 ? 4.929 0.411 -24.949 1.00 53.62 105 ARG A O 1
ATOM 849 N N . THR A 1 106 ? 5.760 -0.371 -23.039 1.00 47.22 106 THR A N 1
ATOM 850 C CA . THR A 1 106 ? 7.148 0.014 -23.347 1.00 47.22 106 THR A CA 1
ATOM 851 C C . THR A 1 106 ? 7.762 -0.854 -24.443 1.00 47.22 106 THR A C 1
ATOM 853 O O . THR A 1 106 ? 8.526 -0.340 -25.249 1.00 47.22 106 THR A O 1
ATOM 856 N N . GLY A 1 107 ? 7.367 -2.124 -24.547 1.00 44.88 107 GLY A N 1
ATOM 857 C CA . GLY A 1 107 ? 7.706 -3.025 -25.649 1.00 44.88 107 GLY A CA 1
ATOM 858 C C . GLY A 1 107 ? 7.060 -2.615 -26.975 1.00 44.88 107 GLY A C 1
ATOM 859 O O . GLY A 1 107 ? 7.702 -2.716 -28.013 1.00 44.88 107 GLY A O 1
ATOM 860 N N . ARG A 1 108 ? 5.839 -2.060 -26.954 1.00 43.06 108 ARG A N 1
ATOM 861 C CA . ARG A 1 108 ? 5.202 -1.405 -28.116 1.00 43.06 108 ARG A CA 1
ATOM 862 C C . ARG A 1 108 ? 5.752 0.001 -28.392 1.00 43.06 108 ARG A C 1
ATOM 864 O O . ARG A 1 108 ? 5.702 0.449 -29.530 1.00 43.06 108 ARG A O 1
ATOM 871 N N . VAL A 1 109 ? 6.290 0.684 -27.378 1.00 42.50 109 VAL A N 1
ATOM 872 C CA . VAL A 1 109 ? 6.946 2.005 -27.479 1.00 42.50 109 VAL A CA 1
ATOM 873 C C . VAL A 1 109 ? 8.439 1.892 -27.815 1.00 42.50 109 VAL A C 1
ATOM 875 O O . VAL A 1 109 ? 9.062 2.907 -28.100 1.00 42.50 109 VAL A O 1
ATOM 878 N N . ALA A 1 110 ? 8.976 0.685 -28.034 1.00 43.53 110 ALA A N 1
ATOM 879 C CA . ALA A 1 110 ? 10.110 0.484 -28.949 1.00 43.53 110 ALA A CA 1
ATOM 880 C C . ALA A 1 110 ? 9.731 0.804 -30.420 1.00 43.53 110 ALA A C 1
ATOM 882 O O . ALA A 1 110 ? 10.275 0.241 -31.369 1.00 43.53 110 ALA A O 1
ATOM 883 N N . ALA A 1 111 ? 8.770 1.711 -30.615 1.00 43.94 111 ALA A N 1
ATOM 884 C CA . ALA A 1 111 ? 8.478 2.390 -31.849 1.00 43.94 111 ALA A CA 1
ATOM 885 C C . ALA A 1 111 ? 9.726 3.195 -32.221 1.00 43.94 111 ALA A C 1
ATOM 887 O O . ALA A 1 111 ? 9.978 4.272 -31.684 1.00 43.94 111 ALA A O 1
ATOM 888 N N . SER A 1 112 ? 10.524 2.570 -33.087 1.00 48.09 112 SER A N 1
ATOM 889 C CA . SER A 1 112 ? 11.573 3.131 -33.934 1.00 48.09 112 SER A CA 1
ATOM 890 C C . SER A 1 112 ? 11.658 4.653 -33.875 1.00 48.09 112 SER A C 1
ATOM 892 O O . SER A 1 112 ? 10.708 5.345 -34.251 1.00 48.09 112 SER A O 1
ATOM 894 N N . ILE A 1 113 ? 12.820 5.182 -33.480 1.00 50.41 113 ILE A N 1
ATOM 895 C CA . ILE A 1 113 ? 13.146 6.568 -33.808 1.00 50.41 113 ILE A CA 1
ATOM 896 C C . ILE A 1 113 ? 13.177 6.638 -35.328 1.00 50.41 113 ILE A C 1
ATOM 898 O O . ILE A 1 113 ? 14.081 6.107 -35.968 1.00 50.41 113 ILE A O 1
ATOM 902 N N . ASP A 1 114 ? 12.138 7.271 -35.859 1.00 52.41 114 ASP A N 1
ATOM 903 C CA . ASP A 1 114 ? 11.825 7.399 -37.272 1.00 52.41 114 ASP A CA 1
ATOM 904 C C . ASP A 1 114 ? 11.324 6.092 -37.927 1.00 52.41 114 ASP A C 1
ATOM 906 O O . ASP A 1 114 ? 12.105 5.162 -38.156 1.00 52.41 114 ASP A O 1
ATOM 910 N N . PRO A 1 115 ? 10.023 5.970 -38.262 1.00 52.38 115 PRO A N 1
ATOM 911 C CA . PRO A 1 115 ? 9.542 4.856 -39.075 1.00 52.38 115 PRO A CA 1
ATOM 912 C C . PRO A 1 115 ? 10.119 4.893 -40.501 1.00 52.38 115 PRO A C 1
ATOM 914 O O . PRO A 1 115 ? 10.135 3.854 -41.156 1.00 52.38 115 PRO A O 1
ATOM 917 N N . MET A 1 116 ? 10.627 6.048 -40.958 1.00 60.31 116 MET A N 1
ATOM 918 C CA . MET A 1 116 ? 11.201 6.240 -42.294 1.00 60.31 116 MET A CA 1
ATOM 919 C C . MET A 1 116 ? 12.723 6.033 -42.358 1.00 60.31 116 MET A C 1
ATOM 921 O O . MET A 1 116 ? 13.279 6.049 -43.451 1.00 60.31 116 MET A O 1
ATOM 925 N N . GLY A 1 117 ? 13.395 5.802 -41.222 1.00 64.50 117 GLY A N 1
ATOM 926 C CA . GLY A 1 117 ? 14.850 5.643 -41.143 1.00 64.50 117 GLY A CA 1
ATOM 927 C C . GLY A 1 117 ? 15.637 6.937 -41.409 1.00 64.50 117 GLY A C 1
ATOM 928 O O . GLY A 1 117 ? 15.168 7.868 -42.059 1.00 64.50 117 GLY A O 1
ATOM 929 N N . LYS A 1 118 ? 16.876 7.013 -40.907 1.00 78.06 118 LYS A N 1
ATOM 930 C CA . LYS A 1 118 ? 17.741 8.199 -41.052 1.00 78.06 118 LYS A CA 1
ATOM 931 C C . LYS A 1 118 ? 18.894 7.980 -42.029 1.00 78.06 118 LYS A C 1
ATOM 933 O O . LYS A 1 118 ? 19.483 6.904 -42.078 1.00 78.06 118 LYS A O 1
ATOM 938 N N . LYS A 1 119 ? 19.271 9.032 -42.773 1.00 82.06 119 LYS A N 1
ATOM 939 C CA . LYS A 1 119 ? 20.492 9.055 -43.610 1.00 82.06 119 LYS A CA 1
ATOM 940 C C . LYS A 1 119 ? 21.766 9.317 -42.804 1.00 82.06 119 LYS A C 1
ATOM 942 O O . LYS A 1 119 ? 22.839 8.883 -43.211 1.00 82.06 119 LYS A O 1
ATOM 947 N N . VAL A 1 120 ? 21.671 10.030 -41.684 1.00 85.88 120 VAL A N 1
ATOM 948 C CA . VAL A 1 120 ? 22.806 10.292 -40.790 1.00 85.88 120 VAL A CA 1
ATOM 949 C C . VAL A 1 120 ? 22.366 10.049 -39.353 1.00 85.88 120 VAL A C 1
ATOM 951 O O . VAL A 1 120 ? 21.336 10.572 -38.938 1.00 85.88 120 VAL A O 1
ATOM 954 N N . VAL A 1 121 ? 23.143 9.256 -38.614 1.00 86.75 121 VAL A N 1
ATOM 955 C CA . VAL A 1 121 ? 22.943 9.000 -37.181 1.00 86.75 121 VAL A CA 1
ATOM 956 C C . VAL A 1 121 ? 24.024 9.725 -36.394 1.00 86.75 121 VAL A C 1
ATOM 958 O O . VAL A 1 121 ? 25.219 9.514 -36.617 1.00 86.75 121 VAL A O 1
ATOM 961 N N . THR A 1 122 ? 23.590 10.579 -35.474 1.00 89.56 122 THR A N 1
ATOM 962 C CA . THR A 1 122 ? 24.436 11.436 -34.643 1.00 89.56 122 THR A CA 1
ATOM 963 C C . THR A 1 122 ? 24.402 11.020 -33.172 1.00 89.56 122 THR A C 1
ATOM 965 O O . THR A 1 122 ? 23.595 10.196 -32.742 1.00 89.56 122 THR A O 1
ATOM 968 N N . ALA A 1 123 ? 25.296 11.602 -32.370 1.00 85.56 123 ALA A N 1
ATOM 969 C CA . ALA A 1 123 ? 25.361 11.357 -30.931 1.00 85.56 123 ALA A CA 1
ATOM 970 C C . ALA A 1 123 ? 24.050 11.721 -30.208 1.00 85.56 123 ALA A C 1
ATOM 972 O O . ALA A 1 123 ? 23.659 11.056 -29.250 1.00 85.56 123 ALA A O 1
ATOM 973 N N . GLU A 1 124 ? 23.360 12.764 -30.672 1.00 83.00 124 GLU A N 1
ATOM 974 C CA . GLU A 1 124 ? 22.077 13.194 -30.117 1.00 83.00 124 GLU A CA 1
ATOM 975 C C . GLU A 1 124 ? 20.963 12.175 -30.389 1.00 83.00 124 GLU A C 1
ATOM 977 O O . GLU A 1 124 ? 20.150 11.899 -29.502 1.00 83.00 124 GLU A O 1
ATOM 98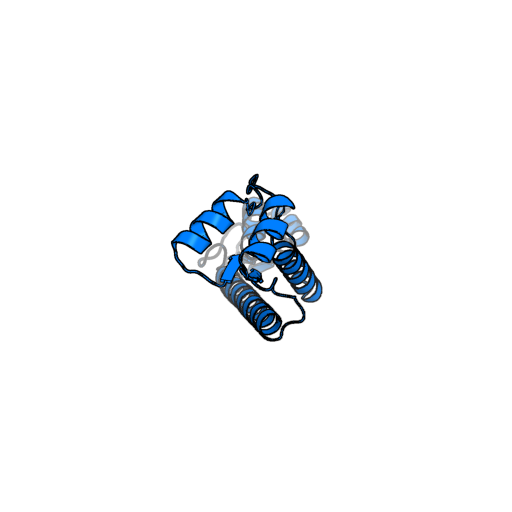2 N N . ASP A 1 125 ? 20.978 11.541 -31.564 1.00 81.88 125 ASP A N 1
ATOM 983 C CA . ASP A 1 125 ? 20.039 10.470 -31.909 1.00 81.88 125 ASP A CA 1
ATOM 984 C C . ASP A 1 125 ? 20.201 9.272 -30.971 1.00 81.88 125 ASP A C 1
ATOM 986 O O . ASP A 1 125 ? 19.220 8.725 -30.474 1.00 81.88 125 ASP A O 1
ATOM 990 N N . VAL A 1 126 ? 21.446 8.908 -30.662 1.00 84.56 126 VAL A N 1
ATOM 991 C CA . VAL A 1 126 ? 21.772 7.807 -29.746 1.00 84.56 126 VAL A CA 1
ATOM 992 C C . VAL A 1 126 ? 21.371 8.130 -28.308 1.00 84.56 126 VAL A C 1
ATOM 994 O O . VAL A 1 126 ? 20.785 7.289 -27.623 1.00 84.56 126 VAL A O 1
ATOM 997 N N . ARG A 1 127 ? 21.606 9.364 -27.850 1.00 83.00 127 ARG A N 1
ATOM 998 C CA . ARG A 1 127 ? 21.131 9.824 -26.533 1.00 83.00 127 ARG A CA 1
ATOM 999 C C . ARG A 1 127 ? 19.607 9.809 -26.447 1.00 83.00 127 ARG A C 1
ATOM 1001 O O . ARG A 1 127 ? 19.061 9.384 -25.434 1.00 83.00 127 ARG A O 1
ATOM 1008 N N . SER A 1 128 ? 18.928 10.211 -27.518 1.00 80.25 128 SER A N 1
ATOM 1009 C CA . SER A 1 128 ? 17.466 10.160 -27.614 1.00 80.25 128 SER A CA 1
ATOM 1010 C C . SER A 1 128 ? 16.936 8.721 -27.633 1.00 80.25 128 SER A C 1
ATOM 1012 O O . SER A 1 128 ? 15.914 8.436 -27.005 1.00 80.25 128 SER A O 1
ATOM 1014 N N . ALA A 1 129 ? 17.646 7.801 -28.297 1.00 78.19 129 ALA A N 1
ATOM 1015 C CA . ALA A 1 129 ? 17.310 6.378 -28.384 1.00 78.19 129 ALA A CA 1
ATOM 1016 C C . ALA A 1 129 ? 17.441 5.649 -27.053 1.00 78.19 129 ALA A C 1
ATOM 1018 O O . ALA A 1 129 ? 16.577 4.836 -26.715 1.00 78.19 129 ALA A O 1
ATOM 1019 N N . ARG A 1 130 ? 18.472 5.980 -26.268 1.00 79.12 130 ARG A N 1
ATOM 1020 C CA . ARG A 1 130 ? 18.694 5.418 -24.930 1.00 79.12 130 ARG A CA 1
ATOM 1021 C C . ARG A 1 130 ? 17.448 5.534 -24.049 1.00 79.12 130 ARG A C 1
ATOM 1023 O O . ARG A 1 130 ? 17.086 4.584 -23.365 1.00 79.12 130 ARG A O 1
ATOM 1030 N N . SER A 1 131 ? 16.773 6.679 -24.090 1.00 67.44 131 SER A N 1
ATOM 1031 C CA . SER A 1 131 ? 15.616 6.965 -23.235 1.00 67.44 131 SER A CA 1
ATOM 1032 C C . SER A 1 131 ? 14.309 6.334 -23.731 1.00 67.44 131 SER A C 1
ATOM 1034 O O . SER A 1 131 ? 13.314 6.381 -23.011 1.00 67.44 131 SER A O 1
ATOM 1036 N N . ARG A 1 132 ? 14.270 5.812 -24.968 1.00 61.56 132 ARG A N 1
ATOM 1037 C CA . ARG A 1 132 ? 13.018 5.536 -25.705 1.00 61.56 132 ARG A CA 1
ATOM 1038 C C . ARG A 1 132 ? 12.921 4.149 -26.351 1.00 61.56 132 ARG A C 1
ATOM 1040 O O . ARG A 1 132 ? 12.006 3.923 -27.126 1.00 61.56 132 ARG A O 1
ATOM 1047 N N . GLY A 1 133 ? 13.820 3.217 -26.036 1.00 62.50 133 GLY A N 1
ATOM 1048 C CA . GLY A 1 133 ? 13.721 1.828 -26.518 1.00 62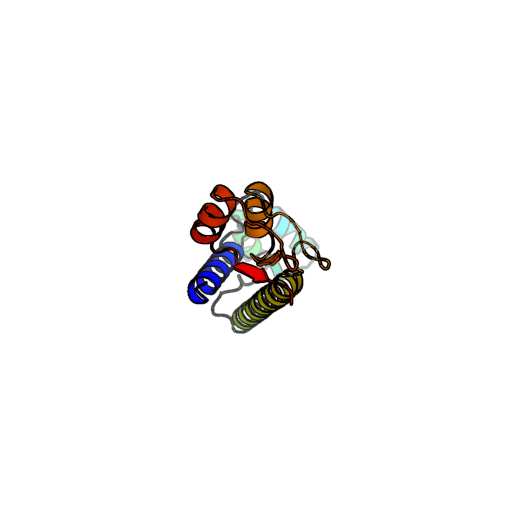.50 133 GLY A CA 1
ATOM 1049 C C . GLY A 1 133 ? 14.922 1.321 -27.313 1.00 62.50 133 GLY A C 1
ATOM 1050 O O . GLY A 1 133 ? 14.909 0.180 -27.755 1.00 62.50 133 GLY A O 1
ATOM 1051 N N . GLY A 1 134 ? 15.977 2.129 -27.454 1.00 74.06 134 GLY A N 1
ATOM 1052 C CA . GLY A 1 134 ? 17.306 1.647 -27.821 1.00 74.06 134 GLY A CA 1
ATOM 1053 C C . GLY A 1 134 ? 17.452 1.103 -29.242 1.00 74.06 134 GLY A C 1
ATOM 1054 O O . GLY A 1 134 ? 18.372 0.327 -29.463 1.00 74.06 134 GLY A O 1
ATOM 1055 N N . VAL A 1 135 ? 16.596 1.487 -30.195 1.00 81.31 135 VAL A N 1
ATOM 1056 C CA . VAL A 1 135 ? 16.731 1.095 -31.611 1.00 81.31 135 VAL A CA 1
ATOM 1057 C C . VAL A 1 135 ? 16.651 2.320 -32.525 1.00 81.31 135 VAL A C 1
ATOM 1059 O O . VAL A 1 135 ? 15.746 3.146 -32.391 1.00 81.31 135 VAL A O 1
ATOM 1062 N N . ILE A 1 136 ? 17.596 2.430 -33.463 1.00 83.94 136 ILE A N 1
ATOM 1063 C CA . ILE A 1 136 ? 17.648 3.456 -34.514 1.00 83.94 136 ILE A CA 1
ATOM 1064 C C . ILE A 1 136 ? 17.688 2.763 -35.877 1.00 83.94 136 ILE A C 1
ATOM 1066 O O . ILE A 1 136 ? 18.545 1.911 -36.105 1.00 83.94 136 ILE A O 1
ATOM 1070 N N . ARG A 1 137 ? 16.810 3.167 -36.801 1.00 85.00 137 ARG A N 1
ATOM 1071 C CA . ARG A 1 137 ? 16.807 2.673 -38.184 1.00 85.00 137 ARG A CA 1
ATOM 1072 C C . ARG A 1 137 ? 17.649 3.564 -39.098 1.00 85.00 137 ARG A C 1
ATOM 1074 O O . ARG A 1 137 ? 17.432 4.773 -39.172 1.00 85.00 137 ARG A O 1
ATOM 1081 N N . LEU A 1 138 ? 18.598 2.965 -39.810 1.00 84.69 138 LEU A N 1
ATOM 1082 C CA . LEU A 1 138 ? 19.495 3.610 -40.766 1.00 84.69 138 LEU A CA 1
ATOM 1083 C C . LEU A 1 138 ? 19.081 3.246 -42.196 1.00 84.69 138 LEU A C 1
ATOM 1085 O O . LEU A 1 138 ? 18.965 2.070 -42.523 1.00 84.69 138 LEU A O 1
ATOM 1089 N N . LEU A 1 139 ? 18.889 4.251 -43.048 1.00 84.31 139 LEU A N 1
ATOM 1090 C CA . LEU A 1 139 ? 18.548 4.058 -44.460 1.00 84.31 139 LEU A CA 1
ATOM 1091 C C . LEU A 1 139 ? 19.711 3.450 -45.268 1.00 84.31 139 LEU A C 1
ATOM 1093 O O . LEU A 1 139 ? 20.876 3.639 -44.890 1.00 84.31 139 LEU A O 1
ATOM 1097 N N . PRO A 1 140 ? 19.428 2.812 -46.421 1.00 79.56 140 PRO A N 1
ATOM 1098 C CA . PRO A 1 140 ? 20.456 2.403 -47.373 1.00 79.56 140 PRO A CA 1
ATOM 1099 C C . PRO A 1 140 ? 21.385 3.573 -47.737 1.00 79.56 140 PRO A C 1
ATOM 1101 O O . PRO A 1 140 ? 20.937 4.674 -48.062 1.00 79.56 140 PRO A O 1
ATOM 1104 N N . GLY A 1 141 ? 22.701 3.360 -47.636 1.00 79.44 141 GLY A N 1
ATOM 1105 C CA . GLY A 1 141 ? 23.716 4.404 -47.855 1.00 79.44 141 GLY A CA 1
ATOM 1106 C C . GLY A 1 141 ? 23.866 5.422 -46.714 1.00 79.44 141 GLY A C 1
ATOM 1107 O O . GLY A 1 141 ? 24.650 6.367 -46.831 1.00 79.44 141 GLY A O 1
ATOM 1108 N N . GLY A 1 142 ? 23.142 5.240 -45.609 1.00 83.94 142 GLY A N 1
ATOM 1109 C CA . GLY A 1 142 ? 23.240 6.090 -44.433 1.00 83.94 142 GLY A CA 1
ATOM 1110 C C . GLY A 1 142 ? 24.578 5.952 -43.700 1.00 83.94 142 GLY A C 1
ATOM 1111 O O . GLY A 1 142 ? 25.257 4.924 -43.766 1.00 83.94 142 GLY A O 1
ATOM 1112 N N . ARG A 1 143 ? 24.968 7.007 -42.982 1.00 86.75 143 ARG A N 1
ATOM 1113 C CA . ARG A 1 143 ? 26.231 7.084 -42.235 1.00 86.75 143 ARG A CA 1
ATOM 1114 C C . ARG A 1 143 ? 25.980 7.239 -40.741 1.00 86.75 143 ARG A C 1
ATOM 1116 O O . ARG A 1 143 ? 25.079 7.957 -40.321 1.00 86.75 143 ARG A O 1
ATOM 1123 N N . VAL A 1 144 ? 26.822 6.602 -39.937 1.00 89.12 144 VAL A N 1
ATOM 1124 C CA . VAL A 1 144 ? 26.849 6.767 -38.479 1.00 89.12 144 VAL A CA 1
ATOM 1125 C C . VAL A 1 144 ? 28.103 7.559 -38.140 1.00 89.12 144 VAL A C 1
ATOM 1127 O O . VAL A 1 144 ? 29.186 7.213 -38.614 1.00 89.12 144 VAL A O 1
ATOM 1130 N N . THR A 1 145 ? 27.976 8.640 -37.371 1.00 90.12 145 THR A N 1
ATOM 1131 C CA . THR A 1 145 ? 29.163 9.391 -36.941 1.00 90.12 145 THR A CA 1
ATOM 1132 C C . THR A 1 145 ? 29.983 8.565 -35.937 1.00 90.12 145 THR A C 1
ATOM 1134 O O . THR A 1 145 ? 29.397 7.781 -35.188 1.00 90.12 145 THR A O 1
ATOM 1137 N N . PRO A 1 146 ? 31.320 8.725 -35.869 1.00 91.25 146 PRO A N 1
ATOM 1138 C CA . PRO A 1 146 ? 32.159 7.937 -34.956 1.00 91.25 146 PRO A CA 1
ATOM 1139 C C . PRO A 1 146 ? 31.695 8.022 -33.496 1.00 91.25 146 PRO A C 1
ATOM 1141 O O . PRO A 1 146 ? 31.460 7.001 -32.858 1.00 91.25 146 PRO A O 1
ATOM 1144 N N . LEU A 1 147 ? 31.410 9.240 -33.023 1.00 89.06 147 LEU A N 1
ATOM 1145 C CA . LEU A 1 147 ? 30.890 9.471 -31.675 1.00 89.06 147 LEU A CA 1
ATOM 1146 C C . LEU A 1 147 ? 29.531 8.791 -31.440 1.00 89.06 147 LEU A C 1
ATOM 1148 O O . LEU A 1 147 ? 29.263 8.309 -30.345 1.00 89.06 147 LEU A O 1
ATOM 1152 N N . ALA A 1 148 ? 28.662 8.735 -32.451 1.00 88.56 148 ALA A N 1
ATOM 1153 C CA . ALA A 1 148 ? 27.398 8.016 -32.333 1.00 88.56 148 ALA A CA 1
ATOM 1154 C C . ALA A 1 148 ? 27.616 6.501 -32.216 1.00 88.56 148 ALA A C 1
ATOM 1156 O O . ALA A 1 148 ? 26.941 5.855 -31.422 1.00 88.56 148 ALA A O 1
ATOM 1157 N N . ALA A 1 149 ? 28.565 5.936 -32.966 1.00 88.62 149 ALA A N 1
ATOM 1158 C CA . ALA A 1 149 ? 28.888 4.513 -32.890 1.00 88.62 149 ALA A CA 1
ATOM 1159 C C . ALA A 1 149 ? 29.436 4.123 -31.507 1.00 88.62 149 ALA A C 1
ATOM 1161 O O . ALA A 1 149 ? 29.032 3.097 -30.957 1.00 88.62 149 ALA A O 1
ATOM 1162 N N . ASP A 1 150 ? 30.297 4.960 -30.927 1.00 92.06 150 ASP A N 1
ATOM 1163 C CA . ASP A 1 150 ? 30.849 4.732 -29.589 1.00 92.06 150 ASP A CA 1
ATOM 1164 C C . ASP A 1 150 ? 29.760 4.811 -28.513 1.00 92.06 150 ASP A C 1
ATOM 1166 O O . ASP A 1 150 ? 29.603 3.882 -27.719 1.00 92.06 150 ASP A O 1
ATOM 1170 N N . LEU A 1 151 ? 28.919 5.851 -28.558 1.00 89.75 151 LEU A N 1
ATOM 1171 C CA . LEU A 1 151 ? 27.795 5.995 -27.629 1.00 89.75 151 LEU A CA 1
ATOM 1172 C C . LEU A 1 151 ? 26.754 4.884 -27.791 1.00 89.75 151 LEU A C 1
ATOM 1174 O O . LEU A 1 151 ? 26.112 4.495 -26.819 1.00 89.75 151 LEU A O 1
ATOM 1178 N N . ALA A 1 152 ? 26.560 4.360 -29.004 1.00 87.25 152 ALA A N 1
ATOM 1179 C CA . ALA A 1 152 ? 25.608 3.281 -29.238 1.00 87.25 152 ALA A CA 1
ATOM 1180 C C . ALA A 1 152 ? 26.069 1.987 -28.556 1.00 87.25 152 ALA A C 1
ATOM 1182 O O . ALA A 1 152 ? 25.254 1.296 -27.944 1.00 87.25 152 ALA A O 1
ATOM 1183 N N . ARG A 1 153 ? 27.379 1.704 -28.583 1.00 87.25 153 ARG A N 1
ATOM 1184 C CA . ARG A 1 153 ? 27.981 0.586 -27.840 1.00 87.25 153 ARG A CA 1
ATOM 1185 C C . ARG A 1 153 ? 27.901 0.804 -26.332 1.00 87.25 153 ARG A C 1
ATOM 1187 O O . ARG A 1 153 ? 27.512 -0.114 -25.620 1.00 87.25 153 ARG A O 1
ATOM 1194 N N . GLU A 1 154 ? 28.222 2.009 -25.860 1.00 88.00 154 GLU A N 1
ATOM 1195 C CA . GLU A 1 154 ? 28.186 2.357 -24.433 1.00 88.00 154 GLU A CA 1
ATOM 1196 C C . GLU A 1 154 ? 26.768 2.254 -23.850 1.00 88.00 154 GLU A C 1
ATOM 1198 O O . GLU A 1 154 ? 26.570 1.737 -22.752 1.00 88.00 154 GLU A O 1
ATOM 1203 N N . TYR A 1 155 ? 25.761 2.721 -24.591 1.00 84.69 155 TYR A N 1
ATOM 1204 C CA . TYR A 1 155 ? 24.374 2.785 -24.124 1.00 84.69 155 TYR A CA 1
ATOM 1205 C C . TYR A 1 155 ? 23.518 1.583 -24.530 1.00 84.69 155 TYR A C 1
ATOM 1207 O O . TYR A 1 155 ? 22.329 1.562 -24.212 1.00 84.69 155 TYR A O 1
ATOM 1215 N N . GLY A 1 156 ? 24.091 0.592 -25.219 1.00 83.75 156 GLY A N 1
ATOM 1216 C CA . GLY A 1 156 ? 23.363 -0.590 -25.685 1.00 83.75 156 GLY A CA 1
ATOM 1217 C C . GLY A 1 156 ? 22.269 -0.276 -26.714 1.00 83.75 156 GLY A C 1
ATOM 1218 O O . GLY A 1 156 ? 21.258 -0.975 -26.768 1.00 83.75 156 GLY A O 1
ATOM 1219 N N . VAL A 1 157 ? 22.447 0.782 -27.511 1.00 86.31 157 VAL A N 1
ATOM 1220 C CA . VAL A 1 157 ? 21.520 1.180 -28.580 1.00 86.31 157 VAL A CA 1
ATOM 1221 C C . VAL A 1 157 ? 21.850 0.398 -29.854 1.00 86.31 157 VAL A C 1
ATOM 1223 O O . VAL A 1 157 ? 22.976 0.435 -30.346 1.00 86.31 157 VAL A O 1
ATOM 1226 N N . ARG A 1 158 ? 20.862 -0.297 -30.420 1.00 84.81 158 ARG A N 1
ATOM 1227 C CA . ARG A 1 158 ? 20.969 -1.039 -31.681 1.00 84.81 158 ARG A CA 1
ATOM 1228 C C . ARG A 1 158 ? 20.737 -0.108 -32.867 1.00 84.81 158 ARG A C 1
ATOM 1230 O O . ARG A 1 158 ? 19.769 0.649 -32.888 1.00 84.81 158 ARG A O 1
ATOM 1237 N N . ILE A 1 159 ? 21.612 -0.186 -33.864 1.00 85.50 159 ILE A N 1
ATOM 1238 C CA . ILE A 1 159 ? 21.457 0.527 -35.135 1.00 85.50 159 ILE A CA 1
ATOM 1239 C C . ILE A 1 159 ? 21.163 -0.520 -36.208 1.00 85.50 159 ILE A C 1
ATOM 1241 O O . ILE A 1 159 ? 22.034 -1.315 -36.553 1.00 85.50 159 ILE A O 1
ATOM 1245 N N . GLU A 1 160 ? 19.934 -0.528 -36.711 1.00 87.19 160 GLU A N 1
ATOM 1246 C CA . GLU A 1 160 ? 19.459 -1.479 -37.717 1.00 87.19 160 GLU A CA 1
ATOM 1247 C C . GLU A 1 160 ? 19.474 -0.816 -39.090 1.00 87.19 160 GLU A C 1
ATOM 1249 O O . GLU A 1 160 ? 18.952 0.286 -39.255 1.00 87.19 160 GLU A O 1
ATOM 1254 N N . ARG A 1 161 ? 20.078 -1.467 -40.086 1.00 82.81 161 ARG A N 1
ATOM 1255 C CA . ARG A 1 161 ? 19.995 -0.999 -41.471 1.00 82.81 161 ARG A CA 1
ATOM 1256 C C . ARG A 1 161 ? 18.692 -1.499 -42.075 1.00 82.81 161 ARG A C 1
ATOM 1258 O O . ARG A 1 161 ? 18.417 -2.691 -42.012 1.00 82.81 161 ARG A O 1
ATOM 1265 N N . VAL A 1 162 ? 17.907 -0.581 -42.619 1.00 78.69 162 VAL A N 1
ATOM 1266 C CA . VAL A 1 162 ? 16.728 -0.913 -43.416 1.00 78.69 162 VAL A CA 1
ATOM 1267 C C . VAL A 1 162 ? 17.237 -1.302 -44.802 1.00 78.69 162 VAL A C 1
ATOM 1269 O O . VAL A 1 162 ? 18.016 -0.540 -45.377 1.00 78.69 162 VAL A O 1
ATOM 1272 N N . GLU A 1 163 ? 16.879 -2.498 -45.270 1.00 65.50 163 GLU A N 1
ATOM 1273 C CA . GLU A 1 163 ? 17.173 -2.981 -46.631 1.00 65.50 163 GLU A CA 1
ATOM 1274 C C . GLU A 1 163 ? 16.337 -2.250 -47.687 1.00 65.50 163 GLU A C 1
ATOM 1276 O O . GLU A 1 163 ? 15.154 -1.943 -47.404 1.00 65.50 163 GLU A O 1
#

Solvent-accessible surface area (backbone atoms only — not comparable to full-atom values): 9210 Å² total; per-residue (Å²): 135,62,68,66,57,53,51,51,51,49,54,49,49,49,49,39,58,71,74,36,91,70,79,90,68,91,69,73,63,52,66,45,43,46,66,56,48,54,52,34,52,76,69,69,43,56,62,48,80,39,63,64,74,48,45,72,37,71,66,21,52,55,51,23,61,77,70,67,39,45,78,44,62,47,78,72,81,48,77,84,38,69,70,49,41,51,51,53,52,52,52,49,51,53,50,52,48,51,51,48,54,48,48,52,49,50,61,62,43,46,56,48,57,53,92,82,38,34,59,65,45,42,49,66,55,42,59,55,23,55,80,47,58,23,39,39,36,28,31,78,93,38,48,69,39,71,67,17,55,53,47,18,66,75,61,66,34,47,76,44,74,49,131

Sequence (163 aa):
MDLELIRRVVEEEVRRAVHGRRTGRRIKRPVVSEEMVNAARRRKAAVIEIPANALITPAARERAKTLGISFRQEPVPRIEDAETRELIEAVFAAVVEEIGRRRERTGRVAASIDPMGKKVVTAEDVRSARSRGGVIRLLPGGRVTPLAADLAREYGVRIERVE

Secondary structure (DSSP, 8-state):
--HHHHHHHHHHHHHHHHH---SSS---PPEE-HHHHHHHHHTT-SEEEE-TTPEEPHHHHHHHHHHTPEEEEPPPPPTTSHHHHHHHHHHHHHHHHHHHHHHHHHHH----EEEEEEEEE-HHHHHHHHTTTSEEEEEEEEEE-HHHHHHHHHHT-EEEEP-

pLDDT: mean 73.41, std 13.48, range [38.78, 92.06]

Mean predicted aligned error: 18.55 Å

Nearest PDB structures (foldseek):
  2hvv-assembly1_A  TM=6.913E-01  e=1.285E+00  Streptococcus mutans
  5y8b-assembly1_A  TM=2.301E-01  e=8.959E-01  Roseiflexus sp. RS-1
  3md9-assembly2_B  TM=2.572E-01  e=2.078E+00  Yersinia pestis